Protein 2XB3 (pdb70)

Nearest PDB structures (foldseek):
  2xb3-assembly1_A  TM=1.006E+00  e=2.331E-31  Thermosynechococcus vestitus BP-1
  2lnj-assembly1_A  TM=8.699E-01  e=1.893E-16  Synechocystis sp. PCC 6803
  7wg5-assembly1_f  TM=9.302E-01  e=1.476E-10  Arabidopsis thaliana
  7f9o-assembly1_a  TM=8.719E-01  e=9.174E-10  Hordeum vulgare subsp. spontaneum
  1tu1-assembly1_A  TM=5.983E-01  e=6.254E-05  Pseudomonas aeruginosa PAO1

Foldseek 3Di:
DQWDKDDDVVQFKIFTHHDQWAWDDDDPQKDTKTAHPVQRQWIKTKGKDFADPCAWPCVVDAQVSVQVCCCDPPVCYDPPQKDKAWDDWDWDDDDNWIKIKTWMWMAHVHFIKTKIWIWTDHDRMIMIMMTMDTPVCCVVCVVVVVNRRVRMDGD

Solvent-accessible surface area: 8186 Å² total; per-residue (Å²): 147,44,17,61,66,46,86,16,96,208,32,3,0,60,2,67,13,7,152,45,15,67,75,55,151,67,148,129,65,38,43,4,24,12,38,25,114,156,56,73,44,13,31,0,16,0,25,25,66,110,52,98,107,21,85,36,4,97,105,41,15,51,27,93,101,7,0,68,102,20,12,196,85,106,36,17,34,116,96,57,52,83,65,46,51,49,92,48,32,76,63,87,171,56,108,113,43,17,8,11,18,0,28,0,22,6,38,61,110,106,86,102,31,13,10,9,0,1,5,0,8,6,125,30,59,22,0,16,0,13,0,9,0,15,58,137,72,16,97,172,14,51,114,73,0,93,63,0,4,65,24,6,52,5,113

CATH classification: 3.40.1000.10

InterPro domains:
  IPR002683 PsbP, C-terminal [PF01789] (24-182)
  IPR016123 Mog1/PsbP, alpha/beta/alpha sandwich [SSF55724] (27-182)

Sequence (155 aa):
SGLQAYVDSYDGYEFLYPRGWVQVQVEDPVDVVFHDIIETTENVSVVVNTVASTKSLEELGSPEEVGDRLLRNIIAPSESGRSSALIAATSQKADDKTYYILEYAVTLPAQQRHNLSSIAVSRGKVYTLSVSAPEERWPKVEDQFKTIVSSFTVY

Structure (mmCIF, N/CA/C/O backbone):
data_2XB3
#
_entry.id   2XB3
#
_cell.length_a   64.946
_cell.length_b   64.946
_cell.length_c   81.806
_cell.angle_alpha   90.00
_cell.angle_beta   90.00
_cell.angle_gamma   120.00
#
_symmetry.space_group_name_H-M   'P 32 2 1'
#
loop_
_entity.id
_entity.type
_entity.pdbx_description
1 polymer 'PSBP PROTEIN'
2 non-polymer 'ZINC ION'
3 water water
#
loop_
_atom_site.group_PDB
_atom_site.id
_atom_site.type_symbol
_atom_site.label_atom_id
_atom_site.label_alt_id
_atom_site.label_comp_id
_atom_site.label_asym_id
_atom_site.label_entity_id
_atom_site.label_seq_id
_atom_site.pdbx_PDB_ins_code
_atom_site.Cartn_x
_atom_site.Cartn_y
_atom_site.Cartn_z
_atom_site.occupancy
_atom_site.B_iso_or_equiv
_atom_site.auth_seq_id
_atom_site.auth_comp_id
_atom_site.auth_asym_id
_atom_site.auth_atom_id
_atom_site.pdbx_PDB_model_num
ATOM 1 N N . SER A 1 6 ? -8.258 10.542 -4.289 1.00 52.67 24 SER A N 1
ATOM 2 C CA . SER A 1 6 ? -7.090 10.843 -3.400 1.00 56.18 24 SER A CA 1
ATOM 3 C C . SER A 1 6 ? -7.376 10.763 -1.870 1.00 55.31 24 SER A C 1
ATOM 4 O O . SER A 1 6 ? -6.826 9.893 -1.155 1.00 57.09 24 SER A O 1
ATOM 7 N N . GLY A 1 7 ? -8.194 11.696 -1.370 1.00 52.13 25 GLY A N 1
ATOM 8 C CA . GLY A 1 7 ? -8.816 11.562 -0.038 1.00 49.90 25 GLY A CA 1
ATOM 9 C C . GLY A 1 7 ? -10.252 11.076 -0.198 1.00 45.50 25 GLY A C 1
ATOM 10 O O . GLY A 1 7 ? -11.129 11.484 0.555 1.00 43.80 25 GLY A O 1
ATOM 11 N N . LEU A 1 8 ? -10.467 10.212 -1.197 1.00 43.05 26 LEU A N 1
ATOM 12 C CA . LEU A 1 8 ? -11.757 9.684 -1.555 1.00 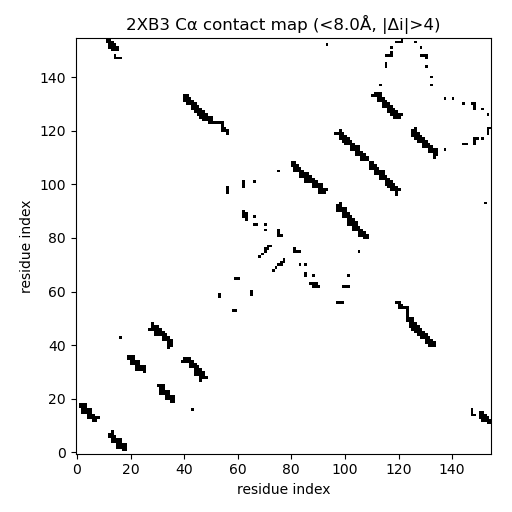39.00 26 LEU A CA 1
ATOM 13 C C . LEU A 1 8 ? -11.790 8.210 -1.211 1.00 39.51 26 LEU A C 1
ATOM 14 O O . LEU A 1 8 ? -10.760 7.605 -1.009 1.00 41.91 26 LEU A O 1
ATOM 19 N N . GLN A 1 9 ? -12.987 7.632 -1.243 1.00 37.67 27 GLN A N 1
ATOM 20 C CA . GLN A 1 9 ? -13.335 6.390 -0.564 1.00 37.70 27 GLN A CA 1
ATOM 21 C C . GLN A 1 9 ? -14.403 5.786 -1.447 1.00 35.52 27 GLN A C 1
ATOM 22 O O . GLN A 1 9 ? -15.224 6.505 -1.971 1.00 33.98 27 GLN A O 1
ATOM 28 N N . ALA A 1 10 ? -14.396 4.479 -1.649 1.00 36.06 28 ALA A N 1
ATOM 29 C CA . ALA A 1 10 ? -15.281 3.865 -2.637 1.00 34.10 28 ALA A CA 1
ATOM 30 C C . ALA A 1 10 ? -16.641 3.530 -2.059 1.00 32.71 28 ALA A C 1
ATOM 31 O O . ALA A 1 10 ? -16.752 3.054 -0.938 1.00 33.77 28 ALA A O 1
ATOM 33 N N . TYR A 1 11 ? -17.685 3.790 -2.830 1.00 30.53 29 TYR A N 1
ATOM 34 C CA . TYR A 1 11 ? -18.958 3.168 -2.590 1.00 29.93 29 TYR A CA 1
ATOM 35 C C . TYR A 1 11 ? -19.274 2.304 -3.775 1.00 30.12 29 TYR A C 1
ATOM 36 O O . TYR A 1 11 ? -19.390 2.808 -4.864 1.00 28.83 29 TYR A O 1
ATOM 45 N N . VAL A 1 12 ? -19.406 1.000 -3.554 1.00 32.13 30 VAL A N 1
ATOM 46 C CA . VAL A 1 12 ? -19.652 0.033 -4.615 1.00 32.51 30 VAL A CA 1
ATOM 47 C C . VAL A 1 12 ? -20.927 -0.657 -4.288 1.00 33.24 30 VAL A C 1
ATOM 48 O O . VAL A 1 12 ? -21.054 -1.236 -3.223 1.00 35.00 30 VAL A O 1
ATOM 52 N N . ASP A 1 13 ? -21.874 -0.600 -5.207 1.00 33.06 31 ASP A N 1
ATOM 53 C CA . ASP A 1 13 ? -23.212 -1.113 -4.972 1.00 33.95 31 ASP A CA 1
ATOM 54 C C . ASP A 1 13 ? -23.495 -2.142 -6.034 1.00 36.08 31 ASP A C 1
ATOM 55 O O . ASP A 1 13 ? -24.096 -1.817 -7.043 1.00 35.54 31 ASP A O 1
ATOM 60 N N . SER A 1 14 ? -23.067 -3.379 -5.814 1.00 39.10 32 SER A N 1
ATOM 61 C CA . SER A 1 14 ? -23.277 -4.418 -6.822 1.00 41.39 32 SER A CA 1
ATOM 62 C C . SER A 1 14 ? -24.723 -4.958 -6.820 1.00 41.93 32 SER A C 1
ATOM 63 O O . SER A 1 14 ? -25.105 -5.693 -7.720 1.00 42.76 32 SER A O 1
ATOM 66 N N . TYR A 1 15 ? -25.529 -4.574 -5.831 1.00 41.53 33 TYR A N 1
ATOM 67 C CA . TYR A 1 15 ? -26.961 -4.867 -5.887 1.00 41.82 33 TYR A CA 1
ATOM 68 C C . TYR A 1 15 ? -27.580 -4.086 -7.024 1.00 39.55 33 TYR A C 1
ATOM 69 O O . TYR A 1 15 ? -28.314 -4.628 -7.839 1.00 40.39 33 TYR A O 1
ATOM 78 N N . ASP A 1 16 ? -27.243 -2.803 -7.072 1.00 37.04 34 ASP A N 1
ATOM 79 C CA . ASP A 1 16 ? -27.943 -1.835 -7.919 1.00 35.09 34 ASP A CA 1
ATOM 80 C C . ASP A 1 16 ? -27.187 -1.509 -9.163 1.00 32.73 34 ASP A C 1
ATOM 81 O O . ASP A 1 16 ? -27.754 -1.016 -10.121 1.00 31.84 3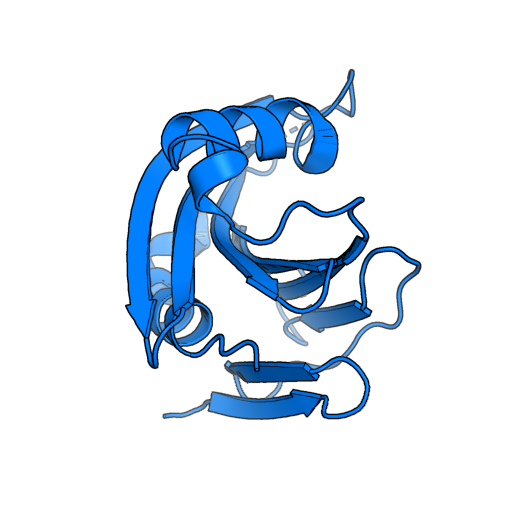4 ASP A O 1
ATOM 86 N N . GLY A 1 17 ? -25.896 -1.766 -9.112 1.00 31.79 35 GLY A N 1
ATOM 87 C CA . GLY A 1 17 ? -25.073 -1.894 -10.298 1.00 31.37 35 GLY A CA 1
ATOM 88 C C . GLY A 1 17 ? -24.324 -0.645 -10.645 1.00 29.01 35 GLY A C 1
ATOM 89 O O . GLY A 1 17 ? -24.337 -0.225 -11.783 1.00 28.94 35 GLY A O 1
ATOM 90 N N . TYR A 1 18 ? -23.667 -0.058 -9.656 1.00 27.83 36 TYR A N 1
ATOM 91 C CA . TYR A 1 18 ? -22.921 1.151 -9.872 1.00 25.98 36 TYR A CA 1
ATOM 92 C C . TYR A 1 18 ? -21.937 1.385 -8.756 1.00 25.91 36 TYR A C 1
ATOM 93 O O . TYR A 1 18 ? -22.055 0.809 -7.685 1.00 26.37 36 TYR A O 1
ATOM 102 N N . GLU A 1 19 ? -20.958 2.235 -9.028 1.00 25.76 37 GLU A N 1
ATOM 103 C CA . GLU A 1 19 ? -20.041 2.699 -8.014 1.00 26.54 37 GLU A CA 1
ATOM 104 C C . GLU A 1 19 ? -19.664 4.165 -8.209 1.00 24.81 37 GLU A C 1
ATOM 105 O O . GLU A 1 19 ? -19.844 4.724 -9.283 1.00 23.41 37 GLU A O 1
ATOM 111 N N . PHE A 1 20 ? -19.155 4.762 -7.127 1.00 24.44 38 PHE A N 1
ATOM 112 C CA . PHE A 1 20 ? -18.542 6.078 -7.146 1.00 23.88 38 PHE A CA 1
ATOM 113 C C . PHE A 1 20 ? -17.520 6.238 -6.019 1.00 24.41 38 PHE A C 1
ATOM 114 O O . PHE A 1 20 ? -17.414 5.396 -5.151 1.00 25.35 38 PHE A O 1
ATOM 122 N N . LEU A 1 21 ? -16.681 7.255 -6.120 1.00 24.65 39 LEU A N 1
ATOM 123 C CA . LEU A 1 21 ? 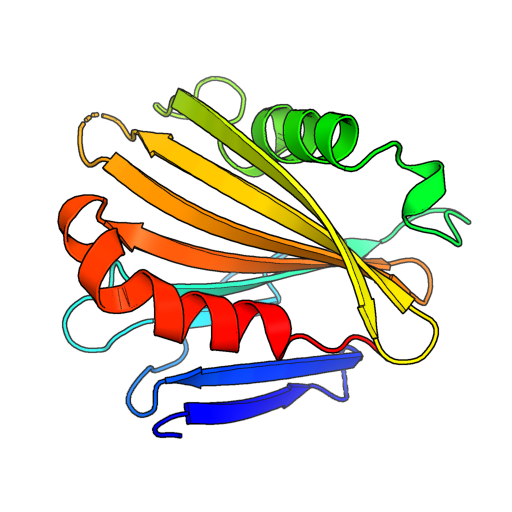-15.783 7.619 -5.043 1.00 25.56 39 LEU A CA 1
ATOM 124 C C . LEU A 1 21 ? -16.444 8.830 -4.383 1.00 24.88 39 LEU A C 1
ATOM 125 O O . LEU A 1 21 ? -17.184 9.573 -5.034 1.00 24.07 39 LEU A O 1
ATOM 130 N N . TYR A 1 22 ? -16.238 9.003 -3.087 1.00 25.05 40 TYR A N 1
ATOM 131 C CA . TYR A 1 22 ? -16.718 10.199 -2.434 1.00 24.44 40 TYR A CA 1
ATOM 132 C C . TYR A 1 22 ? -15.795 10.518 -1.301 1.00 25.34 40 TYR A C 1
ATOM 133 O O . TYR A 1 22 ? -15.036 9.661 -0.895 1.00 27.15 40 TYR A O 1
ATOM 142 N N . PRO A 1 23 ? -15.842 11.741 -0.788 1.00 24.67 41 PRO A N 1
ATOM 143 C CA . PRO A 1 23 ? -14.869 12.128 0.181 1.00 26.39 41 PRO A CA 1
ATOM 144 C C . PRO A 1 23 ? -14.932 11.391 1.499 1.00 27.73 41 PRO A C 1
ATOM 145 O O . PRO A 1 23 ? -15.981 10.986 1.968 1.00 25.88 41 PRO A O 1
ATOM 149 N N . ARG A 1 24 ? -13.760 11.238 2.076 1.00 31.45 42 ARG A N 1
ATOM 150 C CA . ARG A 1 24 ? -13.563 10.435 3.241 1.00 34.48 42 ARG A CA 1
ATOM 151 C C . ARG A 1 24 ? -14.054 11.241 4.420 1.00 33.91 42 ARG A C 1
ATOM 152 O O . ARG A 1 24 ? -13.773 12.418 4.517 1.00 34.22 42 ARG A O 1
ATOM 160 N N . GLY A 1 25 ? -14.812 10.623 5.308 1.00 33.53 43 GLY A N 1
ATOM 161 C CA . GLY A 1 25 ? -15.438 11.386 6.373 1.00 32.93 43 GLY A CA 1
ATOM 162 C C . GLY A 1 25 ? -16.830 11.919 6.066 1.00 30.70 43 GLY A C 1
ATOM 163 O O . GLY A 1 25 ? -17.384 12.681 6.866 1.00 31.31 43 GLY A O 1
ATOM 164 N N . TRP A 1 26 ? -17.403 11.542 4.917 1.00 28.44 44 TRP A N 1
ATOM 165 C CA . TRP A 1 26 ? -18.834 11.737 4.684 1.00 25.57 44 TRP A CA 1
ATOM 166 C C . TRP A 1 26 ? -19.563 10.514 5.200 1.00 24.50 44 TRP A C 1
ATOM 167 O O . TRP A 1 26 ? -19.004 9.430 5.271 1.00 25.73 44 TRP A O 1
ATOM 178 N N . VAL A 1 27 ? -20.808 10.705 5.590 1.00 22.63 45 VAL A N 1
ATOM 179 C CA . VAL A 1 27 ? -21.576 9.633 6.174 1.00 22.10 45 VAL A CA 1
ATOM 180 C C . VAL A 1 27 ? -22.906 9.561 5.489 1.00 20.89 45 VAL A C 1
ATOM 181 O O . VAL A 1 27 ? -23.367 10.526 4.918 1.00 19.69 45 VAL A O 1
ATOM 185 N N . GLN A 1 28 ? -23.494 8.377 5.530 1.00 21.42 46 GLN A N 1
ATOM 186 C CA . GLN A 1 28 ? -24.708 8.071 4.783 1.00 20.39 46 GLN A CA 1
ATOM 187 C C . GLN A 1 28 ? -25.952 8.502 5.518 1.00 20.15 46 GLN A C 1
ATOM 188 O O . GLN A 1 28 ? -26.065 8.295 6.715 1.00 20.22 46 GLN A O 1
ATOM 194 N N . VAL A 1 29 ? -26.889 9.094 4.791 1.00 19.63 47 VAL A N 1
ATOM 195 C CA . VAL A 1 29 ? -28.227 9.357 5.319 1.00 20.03 47 VAL A CA 1
ATOM 196 C C . VAL A 1 29 ? -29.193 8.431 4.599 1.00 20.79 47 VAL A C 1
ATOM 197 O O . VAL A 1 29 ? -29.081 8.182 3.416 1.00 20.86 47 VAL A O 1
ATOM 201 N N . GLN A 1 30 ? -30.135 7.898 5.331 1.00 22.64 48 GLN A N 1
ATOM 202 C CA . GLN A 1 30 ? -30.990 6.895 4.801 1.00 24.52 48 GLN A CA 1
ATOM 203 C C . GLN A 1 30 ? -32.265 7.609 4.321 1.00 24.98 48 GLN A C 1
ATOM 204 O O . GLN A 1 30 ? -32.953 8.227 5.098 1.00 26.18 48 GLN A O 1
ATOM 210 N N . VAL A 1 31 ? -32.547 7.576 3.027 1.00 25.15 49 VAL A N 1
ATOM 211 C CA . VAL A 1 31 ? -33.675 8.337 2.467 1.00 26.13 49 VAL A CA 1
ATOM 212 C C . VAL A 1 31 ? -34.589 7.458 1.615 1.00 28.07 49 VAL A C 1
ATOM 213 O O . VAL A 1 31 ? -34.303 6.292 1.363 1.00 28.83 49 VAL A O 1
ATOM 217 N N . GLU A 1 32 ? -35.677 8.025 1.132 1.00 29.89 50 GLU A N 1
ATOM 218 C CA . GLU A 1 32 ? -36.659 7.233 0.395 1.00 32.13 50 GLU A CA 1
ATOM 219 C C . GLU A 1 32 ? -36.516 7.268 -1.138 1.00 31.30 50 GLU A C 1
ATOM 220 O O . GLU A 1 32 ? -35.898 8.150 -1.716 1.00 29.04 50 GLU A O 1
ATOM 226 N N . ASP A 1 33 ? -37.086 6.254 -1.776 1.00 29.55 51 ASP A N 1
ATOM 227 C CA . ASP A 1 33 ? -37.029 6.110 -3.215 1.00 30.91 51 ASP A CA 1
ATOM 228 C C . ASP A 1 33 ? -37.562 7.359 -3.887 1.00 30.47 51 ASP A C 1
ATOM 229 O O . ASP A 1 33 ? -38.403 8.071 -3.334 1.00 30.87 51 ASP A O 1
ATOM 234 N N . PRO A 1 34 ? -37.098 7.630 -5.104 1.00 29.98 52 PRO A N 1
ATOM 235 C CA . PRO A 1 34 ? -36.195 6.813 -5.907 1.00 29.77 52 PRO A CA 1
ATOM 236 C C . PRO A 1 34 ? -34.694 6.984 -5.587 1.00 27.07 52 PRO A C 1
ATOM 237 O O . PRO A 1 34 ? -33.864 6.445 -6.339 1.00 27.27 52 PRO A O 1
ATOM 241 N N . VAL A 1 35 ? -34.364 7.702 -4.501 1.00 23.75 53 VAL A N 1
ATOM 242 C CA . VAL A 1 35 ? -32.986 7.986 -4.150 1.00 21.08 53 VAL A CA 1
ATOM 243 C C . VAL A 1 35 ? -32.418 6.773 -3.460 1.00 20.37 53 VAL A C 1
ATOM 244 O O . VAL A 1 35 ? -32.996 6.297 -2.507 1.00 20.87 53 VAL A O 1
ATOM 248 N N . ASP A 1 36 ? -31.284 6.276 -3.943 1.00 19.94 54 ASP A N 1
ATOM 249 C CA . ASP A 1 36 ? -30.718 5.005 -3.491 1.00 20.30 54 ASP A CA 1
ATOM 250 C C . ASP A 1 36 ? -29.685 5.217 -2.359 1.00 19.89 54 ASP A C 1
ATOM 251 O O . ASP A 1 36 ? -29.739 4.577 -1.311 1.00 20.24 54 ASP A O 1
ATOM 256 N N . VAL A 1 37 ? -28.743 6.118 -2.580 1.00 19.22 55 VAL A N 1
ATOM 257 C CA . VAL A 1 37 ? -27.837 6.530 -1.528 1.00 18.76 55 VAL A CA 1
ATOM 258 C C . VAL A 1 37 ? -27.719 8.059 -1.490 1.00 17.99 55 VAL A C 1
ATOM 259 O O . VAL A 1 37 ? -27.785 8.711 -2.545 1.00 17.47 55 VAL A O 1
ATOM 263 N N . VAL A 1 38 ? -27.609 8.592 -0.261 1.00 16.96 56 VAL A N 1
ATOM 264 C CA . VAL A 1 38 ? -27.137 9.928 0.004 1.00 16.08 56 VAL A CA 1
ATOM 265 C C . VAL A 1 38 ? -25.997 9.788 1.003 1.00 16.54 56 VAL A C 1
ATOM 266 O O . VAL A 1 38 ? -26.069 8.993 1.920 1.00 17.09 56 VAL A O 1
ATOM 270 N N . PHE A 1 39 ? -24.924 10.535 0.776 1.00 16.77 57 PHE A N 1
ATOM 271 C CA . PHE A 1 39 ? -23.839 10.711 1.713 1.00 17.60 57 PHE A CA 1
ATOM 272 C C . PHE A 1 39 ? -23.647 12.202 1.809 1.00 17.56 57 PHE A C 1
ATOM 273 O O . PHE A 1 39 ? -23.788 12.870 0.816 1.00 16.90 57 PHE A O 1
ATOM 281 N N . HIS A 1 40 ? -23.342 12.719 2.991 1.00 19.08 58 HIS A N 1
ATOM 282 C CA . HIS A 1 40 ? -23.108 14.143 3.171 1.00 20.44 58 HIS A CA 1
ATOM 283 C C . HIS A 1 40 ? -22.000 14.378 4.143 1.00 24.16 58 HIS A C 1
ATOM 284 O O . HIS A 1 40 ? -21.558 13.471 4.815 1.00 24.94 58 HIS A O 1
ATOM 291 N N . ASP A 1 41 ? -21.545 15.611 4.217 1.00 28.01 59 ASP A N 1
ATOM 292 C CA . ASP A 1 41 ? -20.421 15.948 5.075 1.00 32.66 59 ASP A CA 1
ATOM 293 C C . ASP A 1 41 ? -20.944 16.041 6.481 1.00 34.59 59 ASP A C 1
ATOM 294 O O . ASP A 1 41 ? -21.993 16.627 6.697 1.00 33.13 59 ASP A O 1
ATOM 299 N N . ILE A 1 42 ? -20.194 15.461 7.422 1.00 38.58 60 ILE A N 1
ATOM 300 C CA . ILE A 1 42 ? -20.473 15.589 8.850 1.00 40.98 60 ILE A CA 1
ATOM 301 C C . ILE A 1 42 ? -20.706 17.059 9.281 1.00 42.27 60 ILE A C 1
ATOM 302 O O . ILE A 1 42 ? -21.697 17.333 9.951 1.00 41.89 60 ILE A O 1
ATOM 307 N N . ILE A 1 43 ? -19.816 17.983 8.892 1.00 44.61 61 ILE A N 1
ATOM 308 C CA . ILE A 1 43 ? -19.890 19.388 9.333 1.00 46.32 61 ILE A CA 1
ATOM 309 C C . ILE A 1 43 ? -20.857 20.189 8.452 1.00 44.35 61 ILE A C 1
ATOM 310 O O . ILE A 1 43 ? -21.839 20.801 8.934 1.00 43.16 61 ILE A O 1
ATOM 315 N N . GLU A 1 44 ? -20.550 20.170 7.148 1.00 43.65 62 GLU A N 1
ATOM 316 C CA . GLU A 1 44 ? -21.308 20.890 6.121 1.00 41.92 62 GLU A CA 1
ATOM 317 C C . GLU A 1 44 ? -22.340 19.966 5.492 1.00 38.30 62 GLU A C 1
ATOM 318 O O . GLU A 1 44 ? -22.213 19.534 4.358 1.00 38.44 62 GLU A O 1
ATOM 324 N N . THR A 1 45 ? -23.379 19.658 6.235 1.00 35.91 63 THR A N 1
ATOM 325 C CA . THR A 1 45 ? -24.308 18.613 5.812 1.00 33.29 63 THR A CA 1
ATOM 326 C C . THR A 1 45 ? -25.045 18.962 4.483 1.00 31.77 63 THR A C 1
ATOM 327 O O . THR A 1 45 ? -25.683 18.106 3.834 1.00 28.70 63 THR A O 1
ATOM 331 N N . THR A 1 46 ? -24.900 20.237 4.100 1.00 32.81 64 THR A N 1
ATOM 332 C CA . THR A 1 46 ? -25.254 20.760 2.781 1.00 32.33 64 THR A CA 1
ATOM 333 C C . THR A 1 46 ? -24.494 20.100 1.649 1.00 31.44 64 THR A C 1
ATOM 334 O O . THR A 1 46 ? -25.106 19.765 0.630 1.00 30.75 64 THR A O 1
ATOM 338 N N . GLU A 1 47 ? -23.172 19.954 1.795 1.00 31.33 65 GLU A N 1
ATOM 339 C CA . GLU A 1 47 ? -22.366 19.310 0.758 1.00 31.07 65 GLU A CA 1
ATOM 340 C C . GLU A 1 47 ? -22.671 17.804 0.690 1.00 27.95 65 GLU A C 1
ATOM 341 O O . GLU A 1 47 ? -22.441 17.117 1.657 1.00 27.69 65 GLU A O 1
ATOM 347 N N . ASN A 1 48 ? -23.191 17.292 -0.425 1.00 25.54 66 ASN A N 1
ATOM 348 C CA . ASN A 1 48 ? -23.534 15.862 -0.518 1.00 23.98 66 ASN A CA 1
ATOM 349 C C . ASN A 1 48 ? -23.410 15.296 -1.887 1.00 22.51 66 ASN A C 1
ATOM 350 O O . ASN A 1 48 ? -23.364 16.031 -2.856 1.00 23.22 66 ASN A O 1
ATOM 355 N N . VAL A 1 49 ? -23.387 13.974 -1.946 1.00 20.86 67 VAL A N 1
ATOM 356 C CA . VAL A 1 49 ? -23.494 13.23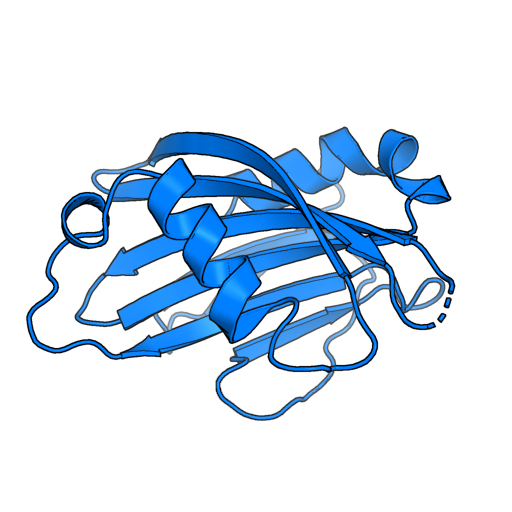9 -3.204 1.00 20.25 67 VAL A CA 1
ATOM 357 C C . VAL A 1 49 ? -24.685 12.296 -3.094 1.00 18.95 67 VAL A C 1
ATOM 358 O O . VAL A 1 49 ? -25.042 11.893 -2.020 1.00 18.59 67 VAL A O 1
ATOM 362 N N . SER A 1 50 ? -25.341 11.972 -4.195 1.00 18.92 68 SER A N 1
ATOM 363 C CA . SER A 1 50 ? -26.533 11.136 -4.111 1.00 18.44 68 SER A CA 1
ATOM 364 C C . SER A 1 50 ? -26.772 10.417 -5.416 1.00 18.17 68 SER A C 1
ATOM 365 O O . SER A 1 50 ? -26.514 10.976 -6.455 1.00 18.52 68 SER A O 1
ATOM 368 N N . VAL A 1 51 ? -27.270 9.182 -5.361 1.00 18.10 69 VAL A N 1
ATOM 369 C CA . VAL A 1 51 ? -27.595 8.444 -6.592 1.00 18.61 69 VAL A CA 1
ATOM 370 C C . VAL A 1 51 ? -29.083 8.117 -6.652 1.00 19.21 69 VAL A C 1
ATOM 371 O O . VAL A 1 51 ? -29.637 7.564 -5.709 1.00 18.31 69 VAL A O 1
ATOM 375 N N . VAL A 1 52 ? -29.714 8.494 -7.760 1.00 20.88 70 VAL A N 1
ATOM 376 C CA . VAL A 1 52 ? -31.119 8.202 -8.029 1.00 22.67 70 VAL A CA 1
ATOM 377 C C . VAL A 1 52 ? -31.221 7.085 -9.055 1.00 25.63 70 VAL A C 1
ATOM 378 O O . VAL A 1 52 ? -30.444 7.032 -9.989 1.00 25.71 70 VAL A O 1
ATOM 382 N N . VAL A 1 53 ? -32.163 6.170 -8.860 1.00 29.17 71 VAL A N 1
ATOM 383 C CA . VAL A 1 53 ? -32.402 5.107 -9.840 1.00 32.90 71 VAL A CA 1
ATOM 384 C C . VAL A 1 53 ? -33.895 5.052 -10.193 1.00 36.48 71 VAL A C 1
ATOM 385 O O . VAL A 1 53 ? -34.725 4.935 -9.303 1.00 36.47 71 VAL A O 1
ATOM 389 N N . ASN A 1 54 ? -34.219 5.178 -11.483 1.00 40.95 72 ASN A N 1
ATOM 390 C CA . ASN A 1 54 ? -35.586 4.966 -12.010 1.00 45.67 72 ASN A CA 1
ATOM 391 C C . ASN A 1 54 ? -35.558 3.911 -13.098 1.00 50.39 72 ASN A C 1
ATOM 392 O O . ASN A 1 54 ? -34.500 3.629 -13.613 1.00 50.36 72 ASN A O 1
ATOM 397 N N . THR A 1 55 ? -36.709 3.344 -13.462 1.00 56.34 73 THR A N 1
ATOM 398 C CA . THR A 1 55 ? -36.787 2.318 -14.529 1.00 61.27 73 THR A CA 1
ATOM 399 C C . THR A 1 55 ? -37.310 2.898 -15.853 1.00 66.40 73 THR A C 1
ATOM 400 O O . THR A 1 55 ? -37.848 3.998 -15.850 1.00 66.19 73 THR A O 1
ATOM 404 N N . VAL A 1 56 ? -37.160 2.159 -16.971 1.00 72.11 74 VAL A N 1
ATOM 405 C CA . VAL A 1 56 ? -37.712 2.580 -18.297 1.00 77.63 74 VAL A CA 1
ATOM 406 C C . VAL A 1 56 ? -38.015 1.474 -19.363 1.00 83.35 74 VAL A C 1
ATOM 407 O O . VAL A 1 56 ? -37.199 0.577 -19.614 1.00 83.35 74 VAL A O 1
ATOM 411 N N . ALA A 1 57 ? -39.154 1.611 -20.049 1.00 89.10 75 ALA A N 1
ATOM 412 C CA . ALA A 1 57 ? -39.614 0.612 -21.024 1.00 94.89 75 ALA A CA 1
ATOM 413 C C . ALA A 1 57 ? -38.837 0.622 -22.351 1.00 97.48 75 ALA A C 1
ATOM 414 O O . ALA A 1 57 ? -39.159 1.387 -23.263 1.00 99.82 75 ALA A O 1
ATOM 416 N N . SER A 1 58 ? -37.820 -0.240 -22.441 1.00 97.70 76 SER A N 1
ATOM 417 C CA . SER A 1 58 ? -37.053 -0.513 -23.685 1.00 100.12 76 SER A CA 1
ATOM 418 C C . SER A 1 58 ? -36.168 0.638 -24.161 1.00 98.57 76 SER A C 1
ATOM 419 O O . SER A 1 58 ? -35.534 0.532 -25.227 1.00 99.89 76 SER A O 1
ATOM 422 N N . THR A 1 59 ? -36.127 1.721 -23.375 1.00 95.98 77 THR A N 1
ATOM 423 C CA . THR A 1 59 ? -35.127 2.762 -23.557 1.00 93.63 77 THR A CA 1
ATOM 424 C C . THR A 1 59 ? -33.782 2.109 -23.278 1.00 91.11 77 THR A C 1
ATOM 425 O O . THR A 1 59 ? -33.336 2.010 -22.134 1.00 87.78 77 THR A O 1
ATOM 429 N N . LYS A 1 60 ? -33.175 1.612 -24.350 1.00 92.99 78 LYS A N 1
ATOM 430 C CA . LYS A 1 60 ? -31.905 0.903 -24.274 1.00 91.14 78 LYS A CA 1
ATOM 431 C C . LYS A 1 60 ? -30.755 1.874 -23.970 1.00 87.41 78 LYS A C 1
ATOM 432 O O . LYS A 1 60 ? -29.800 1.513 -23.271 1.00 84.62 78 LYS A O 1
ATOM 434 N N . SER A 1 61 ? -30.894 3.110 -24.460 1.00 87.26 79 SER A N 1
ATOM 435 C CA . SER A 1 61 ? -29.797 4.085 -24.529 1.00 84.84 79 SER A CA 1
ATOM 436 C C . SER A 1 61 ? -30.148 5.469 -23.984 1.00 82.68 79 SER A C 1
ATOM 437 O O . SER A 1 61 ? -31.313 5.854 -23.949 1.00 83.90 79 SER A O 1
ATOM 440 N N . LEU A 1 62 ? -29.119 6.206 -23.570 1.00 79.28 80 LEU A N 1
ATOM 441 C CA . LEU A 1 62 ? -29.269 7.571 -23.058 1.00 77.23 80 LEU A CA 1
ATOM 442 C C . LEU A 1 62 ? -29.442 8.566 -24.198 1.00 79.85 80 LEU A C 1
ATOM 443 O O . LEU A 1 62 ? -30.048 9.611 -24.033 1.00 79.90 80 LEU A O 1
ATOM 448 N N . GLU A 1 63 ? -28.897 8.234 -25.362 1.00 67.58 81 GLU A N 1
ATOM 449 C CA . GLU A 1 63 ? -28.997 9.100 -26.535 1.00 68.06 81 GLU A CA 1
ATOM 450 C C . GLU A 1 63 ? -30.426 9.204 -27.045 1.00 69.44 81 GLU A C 1
ATOM 451 O O . GLU A 1 63 ? -30.783 10.211 -27.631 1.00 68.95 81 GLU A O 1
ATOM 457 N N . GLU A 1 64 ? -31.243 8.175 -26.821 1.00 71.50 82 GLU A N 1
ATOM 458 C CA . GLU A 1 64 ? -32.642 8.209 -27.270 1.00 73.77 82 GLU A CA 1
ATOM 459 C C . GLU A 1 64 ? -33.569 8.988 -26.312 1.00 71.12 82 GLU A C 1
ATOM 460 O O . GLU A 1 64 ? -34.730 9.232 -26.644 1.00 73.58 82 GLU A O 1
ATOM 466 N N . LEU A 1 65 ? -33.057 9.396 -25.149 1.00 66.44 83 LEU A N 1
ATOM 467 C CA . LEU A 1 65 ? -33.762 10.354 -24.273 1.00 63.34 83 LEU A CA 1
ATOM 468 C C . LEU A 1 65 ? -33.605 11.792 -24.759 1.00 59.67 83 LEU A C 1
ATOM 469 O O . LEU A 1 65 ? -34.391 12.663 -24.389 1.00 59.03 83 LEU A O 1
ATOM 474 N N . GLY A 1 66 ? -32.591 12.030 -25.589 1.00 57.02 84 GLY A N 1
ATOM 475 C CA . GLY A 1 66 ? -32.328 13.346 -26.173 1.00 54.08 84 GLY A CA 1
ATOM 476 C C . GLY A 1 66 ? -30.857 13.704 -26.067 1.00 50.27 84 GLY A C 1
ATOM 477 O O . GLY A 1 66 ? -30.051 12.904 -25.622 1.00 50.05 84 GLY A O 1
ATOM 478 N N . SER A 1 67 ? -30.509 14.917 -26.479 1.00 47.32 85 SER A N 1
ATOM 479 C CA . SER A 1 67 ? -29.164 15.439 -26.329 1.00 43.91 85 SER A CA 1
ATOM 480 C C . SER A 1 67 ? -28.983 15.781 -24.873 1.00 39.98 85 SER A C 1
ATOM 481 O O . SER A 1 67 ? -29.963 15.839 -24.127 1.00 39.76 85 SER A O 1
ATOM 484 N N . PRO A 1 68 ? -27.738 16.023 -24.454 1.00 36.98 86 PRO A N 1
ATOM 485 C CA . PRO A 1 68 ? -27.520 16.349 -23.050 1.00 34.11 86 PRO A CA 1
ATOM 486 C C . PRO A 1 68 ? -28.231 17.629 -22.572 1.00 32.22 86 PRO A C 1
ATOM 487 O O . PRO A 1 68 ? -28.743 17.656 -21.460 1.00 31.78 86 PRO A O 1
ATOM 491 N N . GLU A 1 69 ? -28.273 18.673 -23.396 1.00 31.45 87 GLU A N 1
ATOM 492 C CA . GLU A 1 69 ? -29.036 19.857 -23.062 1.00 29.80 87 GLU A CA 1
ATOM 493 C C . GLU A 1 69 ? -30.504 19.556 -22.889 1.00 29.43 87 GLU A C 1
ATOM 494 O O . GLU A 1 69 ? -31.109 20.025 -21.961 1.00 28.47 87 GLU A O 1
ATOM 500 N N . GLU A 1 70 ? -31.076 18.799 -23.801 1.00 30.83 88 GLU A N 1
ATOM 501 C CA . GLU A 1 70 ? -32.483 18.444 -23.711 1.00 32.94 88 GLU A CA 1
ATOM 502 C C . GLU A 1 70 ? -32.791 17.620 -22.448 1.00 32.13 88 GLU A C 1
ATOM 503 O O . GLU A 1 70 ? -33.822 17.823 -21.786 1.00 32.95 88 GLU A O 1
ATOM 509 N N . VAL A 1 71 ? -31.896 16.687 -22.125 1.00 30.75 89 VAL A N 1
ATOM 510 C CA . VAL A 1 71 ? -31.986 15.938 -20.880 1.00 29.85 89 VAL A CA 1
ATOM 511 C C . VAL A 1 71 ? -31.816 16.832 -19.662 1.00 27.38 89 VAL A C 1
ATOM 512 O O . VAL A 1 71 ? -32.558 16.742 -18.698 1.00 28.20 89 VAL A O 1
ATOM 516 N N . GLY A 1 72 ? -30.823 17.693 -19.703 1.00 25.31 90 GLY A N 1
ATOM 517 C CA . GLY A 1 72 ? -30.658 18.684 -18.662 1.00 23.46 90 GLY A CA 1
ATOM 518 C C . GLY A 1 72 ? -31.936 19.439 -18.420 1.00 23.57 90 GLY A C 1
ATOM 519 O O . GLY A 1 72 ? -32.374 19.521 -17.294 1.00 22.60 90 GLY A O 1
ATOM 520 N N . ASP A 1 73 ? -32.547 19.967 -19.481 1.00 24.47 91 ASP A N 1
ATOM 521 C CA . ASP A 1 73 ? -33.730 20.784 -19.334 1.00 25.97 91 ASP A CA 1
ATOM 522 C C . ASP A 1 73 ? -34.766 19.983 -18.581 1.00 29.33 91 ASP A C 1
ATOM 523 O O . ASP A 1 73 ? -35.487 20.522 -17.754 1.00 29.91 91 ASP A O 1
ATOM 528 N N . ARG A 1 74 ? -34.846 18.684 -18.874 1.00 32.31 92 ARG A N 1
ATOM 529 C CA . ARG A 1 74 ? -35.897 17.859 -18.321 1.00 36.18 92 ARG A CA 1
ATOM 530 C C . ARG A 1 74 ? -35.665 17.454 -16.890 1.00 36.16 92 ARG A C 1
ATOM 531 O O . ARG A 1 74 ? -36.597 17.469 -16.080 1.00 37.92 92 ARG A O 1
ATOM 539 N N . LEU A 1 75 ? -34.436 17.061 -16.585 1.00 34.68 93 LEU A N 1
ATOM 540 C CA . LEU A 1 75 ? -34.019 16.878 -15.197 1.00 34.90 93 LEU A CA 1
ATOM 541 C C . LEU A 1 75 ? -34.398 18.075 -14.341 1.00 35.59 93 LEU A C 1
ATOM 542 O O . LEU A 1 75 ? -34.948 17.905 -13.292 1.00 37.57 93 LEU A O 1
ATOM 547 N N . LEU A 1 76 ? -34.140 19.292 -14.781 1.00 35.99 94 LEU A N 1
ATOM 548 C CA . LEU A 1 76 ? -34.453 20.452 -13.944 1.00 37.70 94 LEU A CA 1
ATOM 549 C C . LEU A 1 76 ? -35.937 20.763 -13.902 1.00 41.70 94 LEU A C 1
ATOM 550 O O . LEU A 1 76 ? -36.463 21.114 -12.853 1.00 42.80 94 LEU A O 1
ATOM 555 N N . ARG A 1 77 ? -36.590 20.642 -15.055 1.00 44.80 95 ARG A N 1
ATOM 556 C CA . ARG A 1 77 ? -38.030 20.874 -15.203 1.00 49.51 95 ARG A CA 1
ATOM 557 C C . ARG A 1 77 ? -38.798 19.972 -14.263 1.00 53.27 95 ARG A C 1
ATOM 558 O O . ARG A 1 77 ? -39.654 20.436 -13.521 1.00 55.49 95 ARG A O 1
ATOM 566 N N . ASN A 1 78 ? -38.459 18.683 -14.287 1.00 54.87 96 ASN A N 1
ATOM 567 C CA . ASN A 1 78 ? -39.255 17.640 -13.636 1.00 59.55 96 ASN A CA 1
ATOM 568 C C . ASN A 1 78 ? -38.769 17.201 -12.266 1.00 60.70 96 ASN A C 1
ATOM 569 O O . ASN A 1 78 ? -39.585 16.931 -11.401 1.00 64.76 96 ASN A O 1
ATOM 574 N N . ILE A 1 79 ? -37.463 17.094 -12.063 1.00 58.61 97 ILE A N 1
ATOM 575 C CA . ILE A 1 79 ? -36.954 16.479 -10.840 1.00 59.96 97 ILE A CA 1
ATOM 576 C C . ILE A 1 79 ? -36.297 17.459 -9.883 1.00 58.92 97 ILE A C 1
ATOM 577 O O . ILE A 1 79 ? -36.729 17.567 -8.737 1.00 61.42 97 ILE A O 1
ATOM 582 N N . ILE A 1 80 ? -35.266 18.170 -10.328 1.00 56.08 98 ILE A N 1
ATOM 583 C CA . ILE A 1 80 ? -34.513 19.025 -9.412 1.00 55.49 98 ILE A CA 1
ATOM 584 C C . ILE A 1 80 ? -35.280 20.278 -8.967 1.00 57.81 98 ILE A C 1
ATOM 585 O O . ILE A 1 80 ? -35.337 20.538 -7.772 1.00 59.62 98 ILE A O 1
ATOM 590 N N . ALA A 1 81 ? -35.867 21.045 -9.894 1.00 58.80 99 ALA A N 1
ATOM 591 C CA . ALA A 1 81 ? -36.644 22.258 -9.536 1.00 61.16 99 ALA A CA 1
ATOM 592 C C . ALA A 1 81 ? -38.043 22.239 -10.160 1.00 64.31 99 ALA A C 1
ATOM 593 O O . ALA A 1 81 ? -38.324 22.973 -11.104 1.00 63.78 99 ALA A O 1
ATOM 595 N N . PRO A 1 82 ? -38.928 21.401 -9.620 1.00 68.49 100 PRO A N 1
ATOM 596 C CA . PRO A 1 82 ? -40.213 21.178 -10.223 1.00 72.24 100 PRO A CA 1
ATOM 597 C C . PRO A 1 82 ? -41.255 22.154 -9.785 1.00 75.99 100 PRO A C 1
ATOM 598 O O . PRO A 1 82 ? -41.034 22.908 -8.832 1.00 76.24 100 PRO A O 1
ATOM 602 N N . SER A 1 83 ? -42.387 22.100 -10.495 1.00 79.60 101 SER A N 1
ATOM 603 C CA . SER A 1 83 ? -43.673 22.621 -10.027 1.00 84.61 101 SER A CA 1
ATOM 604 C C . SER A 1 83 ? -43.483 24.056 -9.519 1.00 84.37 101 SER A C 1
ATOM 605 O O . SER A 1 83 ? -42.980 24.917 -10.255 1.00 81.71 101 SER A O 1
ATOM 608 N N . GLU A 1 84 ? -43.927 24.312 -8.293 1.00 87.61 102 GLU A N 1
ATOM 609 C CA . GLU A 1 84 ? -43.372 25.356 -7.463 1.00 86.65 102 GLU A CA 1
ATOM 610 C C . GLU A 1 84 ? -42.917 24.560 -6.250 1.00 87.08 102 GLU A C 1
ATOM 611 O O . GLU A 1 84 ? -43.730 24.068 -5.475 1.00 91.83 102 GLU A O 1
ATOM 613 N N . SER A 1 85 ? -41.614 24.384 -6.121 1.00 82.52 103 SER A N 1
ATOM 614 C CA . SER A 1 85 ? -41.044 23.669 -4.988 1.00 82.54 103 SER A CA 1
ATOM 615 C C . SER A 1 85 ? -40.335 24.713 -4.133 1.00 81.35 103 SER A C 1
ATOM 616 O O . SER A 1 85 ? -39.392 24.418 -3.386 1.00 80.05 103 SER A O 1
ATOM 619 N N . GLY A 1 86 ? -40.821 25.948 -4.250 1.00 81.79 104 GLY A N 1
ATOM 620 C CA . GLY A 1 86 ? -40.092 27.126 -3.811 1.00 79.81 104 GLY A CA 1
ATOM 621 C C . GLY A 1 86 ? -39.106 27.538 -4.886 1.00 73.76 104 GLY A C 1
ATOM 622 O O . GLY A 1 86 ? -39.035 28.710 -5.255 1.00 73.83 104 GLY A O 1
ATOM 623 N N . ARG A 1 87 ? -38.422 26.548 -5.451 1.00 68.44 105 ARG A N 1
ATOM 624 C CA . ARG A 1 87 ? -37.079 26.737 -5.984 1.00 62.80 105 ARG A CA 1
ATOM 625 C C . ARG A 1 87 ? -36.991 27.048 -7.468 1.00 57.98 105 ARG A C 1
ATOM 626 O O . ARG A 1 87 ? -37.817 26.601 -8.265 1.00 58.52 105 ARG A O 1
ATOM 634 N N . SER A 1 88 ? -35.959 27.807 -7.822 1.00 52.81 106 SER A N 1
ATOM 635 C CA . SER A 1 88 ? -35.655 28.114 -9.216 1.00 48.43 106 SER A CA 1
ATOM 636 C C . SER A 1 88 ? -34.365 27.417 -9.586 1.00 42.59 106 SER A C 1
ATOM 637 O O . SER A 1 88 ? -33.685 26.912 -8.718 1.00 41.67 106 SER A O 1
ATOM 640 N N . SER A 1 89 ? -34.035 27.379 -10.872 1.00 37.64 107 SER A N 1
ATOM 641 C CA . SER A 1 89 ? -32.841 26.669 -11.312 1.00 32.60 107 SER A CA 1
ATOM 642 C C . SER A 1 89 ? -32.260 27.227 -12.586 1.00 28.91 107 SER A C 1
ATOM 643 O O . SER A 1 89 ? -32.931 27.950 -13.305 1.00 28.69 107 SER A O 1
ATOM 646 N N . ALA A 1 90 ? -31.010 26.875 -12.863 1.00 24.34 108 ALA A N 1
ATOM 647 C CA . ALA A 1 90 ? -30.360 27.344 -14.065 1.00 21.75 108 ALA A CA 1
ATOM 648 C C . ALA A 1 90 ? -29.449 26.276 -14.593 1.00 18.58 108 ALA A C 1
ATOM 649 O O . ALA A 1 90 ? -28.596 25.823 -13.896 1.00 18.48 108 ALA A O 1
ATOM 651 N N . LEU A 1 91 ? -29.622 25.870 -15.831 1.00 16.66 109 LEU A N 1
ATOM 652 C CA . LEU A 1 91 ? -28.692 24.930 -16.451 1.00 15.10 109 LEU A CA 1
ATOM 653 C C . LEU A 1 91 ? -27.439 25.676 -16.973 1.00 15.20 109 LEU A C 1
ATOM 654 O O . LEU A 1 91 ? -27.537 26.567 -17.847 1.00 16.00 109 LEU A O 1
ATOM 659 N N . ILE A 1 92 ? -26.269 25.300 -16.455 1.00 14.04 110 ILE A N 1
ATOM 660 C CA . ILE A 1 92 ? -25.020 25.974 -16.813 1.00 14.48 110 ILE A CA 1
ATOM 661 C C . ILE A 1 92 ? -24.352 25.329 -18.009 1.00 14.73 110 ILE A C 1
ATOM 662 O O . ILE A 1 92 ? -24.040 25.986 -18.984 1.00 16.05 110 ILE A O 1
ATOM 667 N N . ALA A 1 93 ? -24.116 24.038 -17.921 1.00 25.20 111 ALA A N 1
ATOM 668 C CA . ALA A 1 93 ? -23.564 23.330 -19.026 1.00 26.48 111 ALA A CA 1
ATOM 669 C C . ALA A 1 93 ? -24.064 21.906 -19.030 1.00 25.45 111 ALA A C 1
ATOM 670 O O . ALA A 1 93 ? -24.492 21.403 -18.005 1.00 23.32 111 ALA A O 1
ATOM 672 N N . ALA A 1 94 ? -24.081 21.318 -20.229 1.00 28.20 112 ALA A N 1
ATOM 673 C CA . ALA A 1 94 ? -24.539 19.940 -20.514 1.00 28.33 112 ALA A CA 1
ATOM 674 C C . ALA A 1 94 ? -23.599 19.347 -21.552 1.00 31.09 112 ALA A C 1
ATOM 675 O O . ALA A 1 94 ? -23.435 19.898 -22.626 1.00 34.27 112 ALA A O 1
ATOM 677 N N . THR A 1 95 ? -22.964 18.230 -21.233 1.00 32.05 113 THR A N 1
ATOM 678 C CA . THR A 1 95 ? -21.931 17.657 -22.090 1.00 34.74 113 THR A CA 1
ATOM 679 C C . THR A 1 95 ? -22.017 16.127 -21.978 1.00 34.42 113 THR A C 1
ATOM 680 O O . THR A 1 95 ? -22.785 15.627 -21.182 1.00 32.29 113 THR A O 1
ATOM 684 N N . SER A 1 96 ? -21.281 15.390 -22.805 1.00 37.71 114 SER A N 1
ATOM 685 C CA . SER A 1 96 ? -21.245 13.930 -22.715 1.00 38.15 114 SER A CA 1
ATOM 686 C C . SER A 1 96 ? -19.827 13.405 -22.616 1.00 40.49 114 SER A C 1
ATOM 687 O O . SER A 1 96 ? -18.900 14.002 -23.139 1.00 42.63 114 SER A O 1
ATOM 690 N N . GLN A 1 97 ? -19.689 12.278 -21.924 1.00 41.51 115 GLN A N 1
ATOM 691 C CA . GLN A 1 97 ? -18.451 11.512 -21.834 1.00 44.77 115 GLN A CA 1
ATOM 692 C C . GLN A 1 97 ? -18.757 10.093 -22.333 1.00 44.94 115 GLN A C 1
ATOM 693 O O . GLN A 1 97 ? -19.923 9.750 -22.516 1.00 43.42 115 GLN A O 1
ATOM 699 N N . LYS A 1 98 ? -17.709 9.303 -22.601 1.00 47.73 116 LYS A N 1
ATOM 700 C CA . LYS A 1 98 ? -17.803 7.832 -22.702 1.00 47.98 116 LYS A CA 1
ATOM 701 C C . LYS A 1 98 ? -16.706 7.171 -21.859 1.00 49.11 116 LYS A C 1
ATOM 702 O O . LYS A 1 98 ? -15.529 7.496 -21.986 1.00 51.20 116 LYS A O 1
ATOM 708 N N . ALA A 1 99 ? -17.110 6.269 -20.968 1.00 47.98 117 ALA A N 1
ATOM 709 C CA . ALA A 1 99 ? -16.173 5.453 -20.185 1.00 49.81 117 ALA A CA 1
ATOM 710 C C . ALA A 1 99 ? -16.683 4.001 -20.244 1.00 49.71 117 ALA A C 1
ATOM 711 O O . ALA A 1 99 ? -17.898 3.774 -20.267 1.00 47.74 117 ALA A O 1
ATOM 713 N N . ASP A 1 100 ? -15.764 3.030 -20.304 1.00 52.31 118 ASP A N 1
ATOM 714 C CA . ASP A 1 100 ? -16.064 1.704 -20.881 1.00 52.80 118 ASP A CA 1
ATOM 715 C C . ASP A 1 100 ? -16.897 1.928 -22.157 1.00 51.04 118 ASP A C 1
ATOM 716 O O . ASP A 1 100 ? -16.593 2.852 -22.920 1.00 51.34 118 ASP A O 1
ATOM 718 N N . ASP A 1 101 ? -17.935 1.127 -22.399 1.00 49.29 119 ASP A N 1
ATOM 719 C CA . ASP A 1 101 ? -18.736 1.301 -23.619 1.00 47.90 119 ASP A CA 1
ATOM 720 C C . ASP A 1 101 ? -20.037 2.076 -23.338 1.00 44.83 119 ASP A C 1
ATOM 721 O O . ASP A 1 101 ? -21.024 1.863 -24.029 1.00 44.76 119 ASP A O 1
ATOM 723 N N . LYS A 1 102 ? -20.032 2.977 -22.343 1.00 42.93 120 LYS A N 1
ATOM 724 C CA . LYS A 1 102 ? -21.248 3.699 -21.875 1.00 39.70 120 LYS A CA 1
ATOM 725 C C . LYS A 1 102 ? -21.131 5.168 -22.127 1.00 37.75 120 LYS A C 1
ATOM 726 O O . LYS A 1 102 ? -20.094 5.760 -21.816 1.00 38.56 120 LYS A O 1
ATOM 732 N N . THR A 1 103 ? -22.197 5.780 -22.613 1.00 34.65 121 THR A N 1
ATOM 733 C CA . THR A 1 103 ? -22.257 7.231 -22.626 1.00 33.11 121 THR A CA 1
ATOM 734 C C . THR A 1 103 ? -22.846 7.741 -21.334 1.00 29.75 121 THR A C 1
ATOM 735 O O . THR A 1 103 ? -23.930 7.327 -20.964 1.00 29.39 121 THR A O 1
ATOM 739 N N . TYR A 1 104 ? -22.143 8.639 -20.650 1.00 27.46 122 TYR A N 1
ATOM 740 C CA . TYR A 1 104 ? -22.735 9.411 -19.558 1.00 24.60 122 TYR A CA 1
ATOM 741 C C . TYR A 1 104 ? -23.065 10.809 -20.054 1.00 23.30 122 TYR A C 1
ATOM 742 O O . TYR A 1 104 ? -22.347 11.357 -20.862 1.00 24.50 122 TYR A O 1
ATOM 751 N N . TYR A 1 105 ? -24.179 11.372 -19.605 1.00 21.27 123 TYR A N 1
ATOM 752 C CA . TYR A 1 105 ? -24.443 12.809 -19.772 1.00 19.98 123 TYR A CA 1
ATOM 753 C C . TYR A 1 105 ? -24.033 13.567 -18.514 1.00 18.85 123 TYR A C 1
ATOM 754 O O . TYR A 1 105 ? -24.363 13.155 -17.418 1.00 17.70 123 TYR A O 1
ATOM 763 N N . ILE A 1 106 ? -23.314 14.672 -18.668 1.00 19.38 124 ILE A N 1
ATOM 764 C CA . ILE A 1 106 ? -22.814 15.436 -17.519 1.00 18.96 124 ILE A CA 1
ATOM 765 C C . ILE A 1 106 ? -23.429 16.816 -17.522 1.00 19.53 124 ILE A C 1
ATOM 766 O O . ILE A 1 106 ? -23.284 17.567 -18.461 1.00 20.96 124 ILE A O 1
ATOM 771 N N . LEU A 1 107 ? -24.090 17.165 -16.439 1.00 19.59 125 LEU A N 1
ATOM 772 C CA . LEU A 1 107 ? -24.855 18.414 -16.378 1.00 20.37 125 LEU A CA 1
ATOM 773 C C . LEU A 1 107 ? -24.409 19.237 -15.188 1.00 19.52 125 LEU A C 1
ATOM 774 O O . LEU A 1 107 ? -24.268 18.715 -14.098 1.00 19.01 125 LEU A O 1
ATOM 779 N N . GLU A 1 108 ? -24.203 20.521 -15.407 1.00 20.57 126 GLU A N 1
ATOM 780 C CA . GLU A 1 108 ? -23.869 21.476 -14.358 1.00 20.53 126 GLU A CA 1
ATOM 781 C C . GLU A 1 108 ? -25.049 22.450 -14.257 1.00 21.24 126 GLU A C 1
ATOM 782 O O . GLU A 1 108 ? -25.592 22.896 -15.260 1.00 22.83 126 GLU A O 1
ATOM 788 N N . TYR A 1 109 ? -25.491 22.742 -13.049 1.00 21.12 127 TYR A N 1
ATOM 789 C CA . TYR A 1 109 ? -26.662 23.586 -12.866 1.00 22.70 127 TYR A CA 1
ATOM 790 C C . TYR A 1 109 ? -26.629 24.272 -11.523 1.00 23.37 127 TYR A C 1
ATOM 791 O O . TYR A 1 109 ? -25.966 23.812 -10.606 1.00 21.97 127 TYR A O 1
ATOM 800 N N . ALA A 1 110 ? -27.305 25.415 -11.437 1.00 26.41 128 ALA A N 1
ATOM 801 C CA . ALA A 1 110 ? -27.503 26.128 -10.187 1.00 27.64 128 ALA A CA 1
ATOM 802 C C . ALA A 1 110 ? -28.934 25.950 -9.745 1.00 30.89 128 ALA A C 1
ATOM 803 O O . ALA A 1 110 ? -29.842 25.845 -10.570 1.00 32.13 128 ALA A O 1
ATOM 805 N N . VAL A 1 111 ? -29.124 25.905 -8.437 1.00 33.61 129 VAL A N 1
ATOM 806 C CA . VAL A 1 111 ? -30.447 25.825 -7.828 1.00 38.13 129 VAL A CA 1
ATOM 807 C C . VAL A 1 111 ? -30.589 26.840 -6.704 1.00 41.81 129 VAL A C 1
ATOM 808 O O . VAL A 1 111 ? -29.809 26.797 -5.788 1.00 40.55 129 VAL A O 1
ATOM 812 N N . THR A 1 112 ? -31.561 27.753 -6.769 1.00 48.24 130 THR A N 1
ATOM 813 C CA . THR A 1 112 ? -31.885 28.647 -5.626 1.00 52.72 130 THR A CA 1
ATOM 814 C C . THR A 1 112 ? -33.141 28.166 -4.897 1.00 58.30 130 THR A C 1
ATOM 815 O O . THR A 1 112 ? -34.087 27.725 -5.538 1.00 60.93 130 THR A O 1
ATOM 819 N N . LEU A 1 113 ? -33.157 28.270 -3.566 1.00 62.28 131 LEU A N 1
ATOM 820 C CA . LEU A 1 113 ? -34.233 27.668 -2.739 1.00 67.85 131 LEU A CA 1
ATOM 821 C C . LEU A 1 113 ? -34.817 28.526 -1.574 1.00 72.63 131 LEU A C 1
ATOM 822 O O . LEU A 1 113 ? -34.539 28.236 -0.402 1.00 73.52 131 LEU A O 1
ATOM 827 N N . PRO A 1 114 ? -35.654 29.560 -1.893 1.00 77.18 132 PRO A N 1
ATOM 828 C CA . PRO A 1 114 ? -36.496 30.201 -0.842 1.00 81.80 132 PRO A CA 1
ATOM 829 C C . PRO A 1 114 ? -37.664 29.281 -0.464 1.00 86.13 132 PRO A C 1
ATOM 830 O O . PRO A 1 114 ? -37.935 28.295 -1.176 1.00 85.72 132 PRO A O 1
ATOM 834 N N . ALA A 1 120 ? -32.954 32.826 0.658 1.00 71.93 138 ALA A N 1
ATOM 835 C CA . ALA A 1 120 ? -32.431 32.125 -0.511 1.00 68.93 138 ALA A CA 1
ATOM 836 C C . ALA A 1 120 ? -30.992 31.666 -0.266 1.00 64.65 138 ALA A C 1
ATOM 837 O O . ALA A 1 120 ? -30.102 32.500 -0.060 1.00 63.39 138 ALA A O 1
ATOM 839 N N . GLN A 1 121 ? -30.781 30.347 -0.257 1.00 62.56 139 GLN A N 1
ATOM 840 C CA . GLN A 1 121 ? -29.436 29.762 -0.325 1.00 58.55 139 GLN A CA 1
ATOM 841 C C . GLN A 1 121 ? -29.263 29.265 -1.757 1.00 54.64 139 GLN A C 1
ATOM 842 O O . GLN A 1 121 ? -30.067 28.475 -2.215 1.00 55.07 139 GLN A O 1
ATOM 848 N N . GLN A 1 122 ? -28.230 29.733 -2.456 1.00 50.31 140 GLN A N 1
ATOM 849 C CA . GLN A 1 122 ? -27.910 29.217 -3.787 1.00 47.32 140 GLN A CA 1
ATOM 850 C C . GLN A 1 122 ? -27.010 27.995 -3.679 1.00 42.67 140 GLN A C 1
ATOM 851 O O . GLN A 1 122 ? -26.119 27.955 -2.848 1.00 41.47 140 GLN A O 1
ATOM 857 N N . ARG A 1 123 ? -27.257 27.004 -4.524 1.00 39.57 141 ARG A N 1
ATOM 858 C CA . ARG A 1 123 ? -26.475 25.756 -4.552 1.00 36.59 141 ARG A CA 1
ATOM 859 C C . ARG A 1 123 ? -25.895 25.507 -5.960 1.00 32.29 141 ARG A C 1
ATOM 860 O O . ARG A 1 123 ? -26.478 25.895 -6.958 1.00 32.72 141 ARG A O 1
ATOM 868 N N . HIS A 1 124 ? -24.744 24.865 -6.047 1.00 28.06 142 HIS A N 1
ATOM 869 C CA . HIS A 1 124 ? -24.163 24.539 -7.345 1.00 25.76 142 HIS A CA 1
ATOM 870 C C . HIS A 1 124 ? -24.011 23.020 -7.484 1.00 24.08 142 HIS A C 1
ATOM 871 O O . HIS A 1 124 ? -23.622 22.340 -6.549 1.00 24.61 142 HIS A O 1
ATOM 878 N N . ASN A 1 125 ? -24.373 22.470 -8.633 1.00 22.36 143 ASN A N 1
ATOM 879 C CA . ASN A 1 125 ? -24.447 21.029 -8.778 1.00 20.34 143 ASN A CA 1
ATOM 880 C C . ASN A 1 125 ? -23.845 20.499 -10.036 1.00 18.41 143 ASN A C 1
ATOM 881 O O . ASN A 1 125 ? -23.702 21.190 -11.021 1.00 18.03 143 ASN A O 1
ATOM 886 N N . LEU A 1 126 ? -23.568 19.216 -10.011 1.00 17.42 144 LEU A N 1
ATOM 887 C CA . LEU A 1 126 ? -23.080 18.518 -11.165 1.00 16.91 144 LEU A CA 1
ATOM 888 C C . LEU A 1 126 ? -23.684 17.144 -11.104 1.00 16.02 144 LEU A C 1
ATOM 889 O O . LEU A 1 126 ? -23.720 16.535 -10.050 1.00 15.86 144 LEU A O 1
ATOM 894 N N . SER A 1 127 ? -24.213 16.673 -12.210 1.00 15.74 145 SER A N 1
ATOM 895 C CA . SER A 1 127 ? -24.831 15.344 -12.232 1.00 16.16 145 SER A CA 1
ATOM 896 C C . SER A 1 127 ? -24.300 14.552 -13.395 1.00 16.05 145 SER A C 1
ATOM 897 O O . SER A 1 127 ? -23.925 15.131 -14.412 1.00 16.36 145 SER A O 1
ATOM 900 N N . SER A 1 128 ? -24.291 13.229 -13.242 1.00 16.12 146 SER A N 1
ATOM 901 C CA . SER A 1 128 ? -23.990 12.314 -14.311 1.00 16.07 146 SER A CA 1
ATOM 902 C C . SER A 1 128 ? -25.129 11.359 -14.407 1.00 16.55 146 SER A C 1
ATOM 903 O O . SER A 1 128 ? -25.533 10.802 -13.412 1.00 17.69 146 SER A O 1
ATOM 906 N N . ILE A 1 129 ? -25.654 11.189 -15.606 1.00 17.13 147 ILE A N 1
ATOM 907 C CA . ILE A 1 129 ? -26.782 10.328 -15.904 1.00 17.92 147 ILE A CA 1
ATOM 908 C C . ILE A 1 129 ? -26.299 9.330 -16.926 1.00 18.64 147 ILE A C 1
ATOM 909 O O . ILE A 1 129 ? -25.587 9.684 -17.845 1.00 18.56 147 ILE A O 1
ATOM 914 N N . ALA A 1 130 ? -26.693 8.080 -16.781 1.00 20.33 148 ALA A N 1
ATOM 915 C CA . ALA A 1 130 ? -26.312 7.039 -17.721 1.00 21.16 148 ALA A CA 1
ATOM 916 C C . ALA A 1 130 ? -27.434 6.001 -17.668 1.00 23.16 148 ALA A C 1
ATOM 917 O O . ALA A 1 130 ? -27.961 5.742 -16.609 1.00 24.05 148 ALA A O 1
ATOM 919 N N . VAL A 1 131 ? -27.839 5.443 -18.799 1.00 25.18 149 VAL A N 1
ATOM 920 C CA . VAL A 1 131 ? -28.768 4.293 -18.792 1.00 27.76 149 VAL A CA 1
ATOM 921 C C . VAL A 1 131 ? -28.070 2.938 -18.911 1.00 30.19 149 VAL A C 1
ATOM 922 O O . VAL A 1 131 ? -27.111 2.767 -19.662 1.00 29.92 149 VAL A O 1
ATOM 926 N N . SER A 1 132 ? -28.557 1.972 -18.150 1.00 38.19 150 SER A N 1
ATOM 927 C CA . SER A 1 132 ? -28.186 0.552 -18.343 1.00 41.03 150 SER A CA 1
ATOM 928 C C . SER A 1 132 ? -29.250 -0.346 -17.711 1.00 41.99 150 SER A C 1
ATOM 929 O O . SER A 1 132 ? -29.733 -0.051 -16.606 1.00 40.97 150 SER A O 1
ATOM 932 N N . ARG A 1 133 ? -29.596 -1.432 -18.404 1.00 44.61 151 ARG A N 1
ATOM 933 C CA . ARG A 1 133 ? -30.483 -2.464 -17.847 1.00 46.23 151 ARG A CA 1
ATOM 934 C C . ARG A 1 133 ? -31.828 -1.875 -17.496 1.00 46.27 151 ARG A C 1
ATOM 935 O O . ARG A 1 133 ? -32.339 -2.117 -16.404 1.00 46.33 151 ARG A O 1
ATOM 943 N N . GLY A 1 134 ? -32.371 -1.070 -18.411 1.00 46.76 152 GLY A N 1
ATOM 944 C CA . GLY A 1 134 ? -33.726 -0.538 -18.273 1.00 47.21 152 GLY A CA 1
ATOM 945 C C . GLY A 1 134 ? -33.928 0.410 -17.110 1.00 45.26 152 GLY A C 1
ATOM 946 O O . GLY A 1 134 ? -35.035 0.561 -16.603 1.00 46.43 152 GLY A O 1
ATOM 947 N N . LYS A 1 135 ? -32.850 1.056 -16.705 1.00 42.39 153 LYS A N 1
ATOM 948 C CA . LYS A 1 135 ? -32.878 1.962 -15.593 1.00 40.69 153 LYS A CA 1
ATOM 949 C C . LYS A 1 135 ? -32.008 3.177 -15.911 1.00 37.83 153 LYS A C 1
ATOM 950 O O . LYS A 1 135 ? -31.049 3.072 -16.643 1.00 37.30 153 LYS A O 1
ATOM 956 N N . VAL A 1 136 ? -32.386 4.331 -15.381 1.00 35.89 154 VAL A N 1
ATOM 957 C CA . VAL A 1 136 ? -31.632 5.565 -15.527 1.00 33.54 154 VAL A CA 1
ATOM 958 C C . VAL A 1 136 ? -30.986 5.822 -14.208 1.00 30.29 154 VAL A C 1
ATOM 959 O O . VAL A 1 136 ? -31.630 5.693 -13.203 1.00 30.41 154 VAL A O 1
ATOM 963 N N . TYR A 1 137 ? -29.723 6.198 -14.205 1.00 27.88 155 TYR A N 1
ATOM 964 C CA . TYR A 1 137 ? -28.974 6.401 -12.972 1.00 25.48 155 TYR A CA 1
ATOM 965 C C . TYR A 1 137 ? -28.452 7.814 -12.930 1.00 23.85 155 TYR A C 1
ATOM 966 O O . TYR A 1 137 ? -27.716 8.209 -13.825 1.00 23.76 155 TYR A O 1
ATOM 975 N N . THR A 1 138 ? -28.814 8.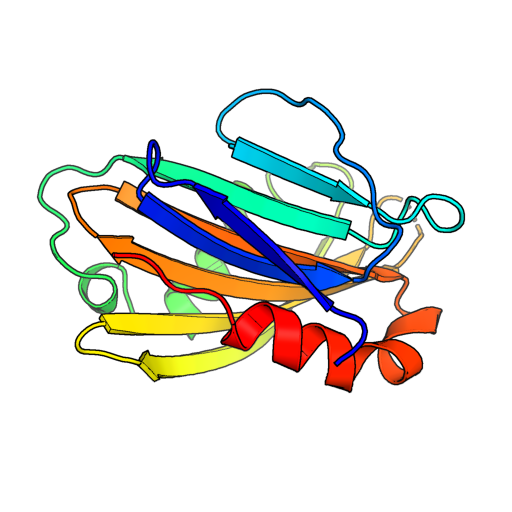578 -11.902 1.00 22.36 156 THR A N 1
ATOM 976 C CA . THR A 1 138 ? -28.327 9.950 -11.766 1.00 20.74 156 THR A CA 1
ATOM 977 C C . THR A 1 138 ? -27.527 10.139 -10.518 1.00 18.22 156 THR A C 1
ATOM 978 O O . THR A 1 138 ? -28.075 10.109 -9.428 1.00 17.68 156 THR A O 1
ATOM 982 N N . LEU A 1 139 ? -26.231 10.341 -10.664 1.00 16.39 157 LEU A N 1
ATOM 983 C CA . LEU A 1 139 ? -25.431 10.743 -9.514 1.00 15.62 157 LEU A CA 1
ATOM 984 C C . LEU A 1 139 ? -25.387 12.231 -9.550 1.00 15.51 157 LEU A C 1
ATOM 985 O O . LEU A 1 139 ? -25.338 12.799 -10.606 1.00 16.64 157 LEU A O 1
ATOM 990 N N . SER A 1 140 ? -25.419 12.853 -8.387 1.00 15.37 158 SER A N 1
ATOM 991 C CA . SER A 1 140 ? -25.507 14.292 -8.271 1.00 15.79 158 SER A C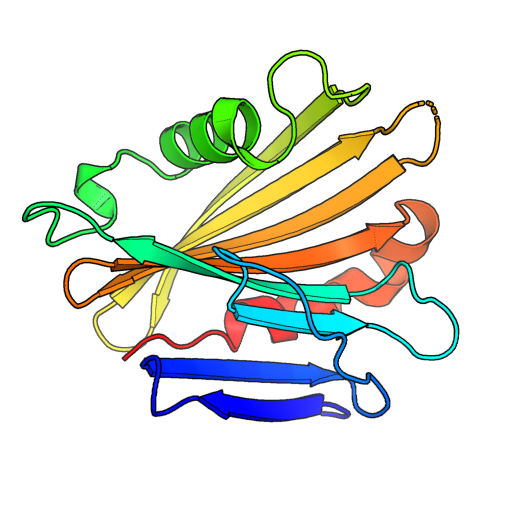A 1
ATOM 992 C C . SER A 1 140 ? -24.718 14.642 -7.055 1.00 15.74 158 SER A C 1
ATOM 993 O O . SER A 1 140 ? -24.906 14.017 -6.023 1.00 15.61 158 SER A O 1
ATOM 996 N N . VAL A 1 141 ? -23.863 15.653 -7.188 1.00 16.18 159 VAL A N 1
ATOM 997 C CA . VAL A 1 141 ? -23.105 16.223 -6.090 1.00 16.24 159 VAL A CA 1
ATOM 998 C C . VAL A 1 141 ? -23.491 17.689 -6.008 1.00 17.11 159 VAL A C 1
ATOM 999 O O . VAL A 1 141 ? -23.837 18.300 -6.997 1.00 17.15 159 VAL A O 1
ATOM 1003 N N . SER A 1 142 ? -23.407 18.262 -4.820 1.00 17.82 160 SER A N 1
ATOM 1004 C CA . SER A 1 142 ? -23.987 19.563 -4.592 1.00 18.76 160 SER A CA 1
ATOM 1005 C C . SER A 1 142 ? -23.318 20.281 -3.444 1.00 17.76 160 SER A C 1
ATOM 1006 O O . SER A 1 142 ? -23.007 19.673 -2.445 1.00 17.08 160 SER A O 1
ATOM 1009 N N . ALA A 1 143 ? -23.123 21.583 -3.599 1.00 17.81 161 ALA A N 1
ATOM 1010 C CA . ALA A 1 143 ? -22.444 22.412 -2.602 1.00 17.93 161 ALA A CA 1
ATOM 1011 C C . ALA A 1 143 ? -23.108 23.783 -2.571 1.00 18.91 161 ALA A C 1
ATOM 1012 O O . ALA A 1 143 ? -23.759 24.187 -3.526 1.00 19.34 161 ALA A O 1
ATOM 1014 N N . PRO A 1 144 ? -22.985 24.495 -1.457 1.00 20.00 162 PRO A N 1
ATOM 1015 C CA . PRO A 1 144 ? -23.403 25.904 -1.496 1.00 21.61 162 PRO A CA 1
ATOM 1016 C C . PRO A 1 144 ? -22.571 26.669 -2.535 1.00 22.09 162 PRO A C 1
ATOM 1017 O O . PRO A 1 144 ? -21.380 26.382 -2.663 1.00 21.62 162 PRO A O 1
ATOM 1021 N N . GLU A 1 145 ? -23.179 27.602 -3.279 1.00 23.47 163 GLU A N 1
ATOM 1022 C CA . GLU A 1 145 ? -22.439 28.445 -4.225 1.00 24.08 163 GLU A CA 1
ATOM 1023 C C . GLU A 1 145 ? -21.137 28.947 -3.634 1.00 23.25 163 GLU A C 1
ATOM 1024 O O . GLU A 1 145 ? -20.125 29.001 -4.293 1.00 22.74 163 GLU A O 1
ATOM 1030 N N . GLU A 1 146 ? -21.174 29.377 -2.393 1.00 23.34 164 GLU A N 1
ATOM 1031 C CA . GLU A 1 146 ? -19.977 29.930 -1.817 1.00 23.95 164 GLU A CA 1
ATOM 1032 C C . GLU A 1 146 ? -18.795 28.967 -1.926 1.00 22.43 164 GLU A C 1
ATOM 1033 O O . GLU A 1 146 ? -17.682 29.364 -2.257 1.00 22.33 164 GLU A O 1
ATOM 1039 N N . ARG A 1 147 ? -19.064 27.698 -1.656 1.00 21.68 165 ARG A N 1
ATOM 1040 C CA . ARG A 1 147 ? -18.038 26.685 -1.588 1.00 21.25 165 ARG A CA 1
ATOM 1041 C C . ARG A 1 147 ? -17.690 26.092 -2.941 1.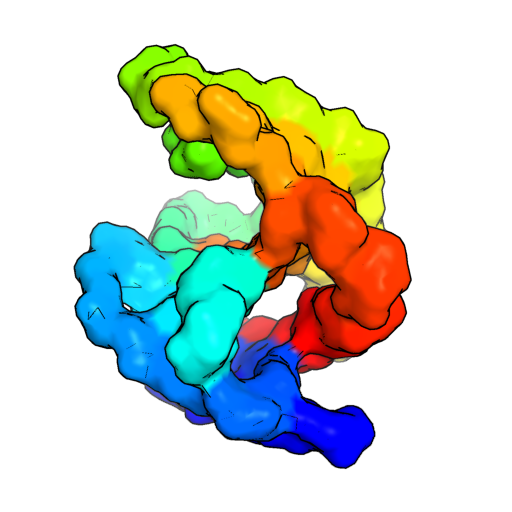00 21.00 165 ARG A C 1
ATOM 1042 O O . ARG A 1 147 ? -16.769 25.278 -3.013 1.00 20.65 165 ARG A O 1
ATOM 1050 N N . TRP A 1 148 ? -18.390 26.468 -4.009 1.00 21.14 166 TRP A N 1
ATOM 1051 C CA . TRP A 1 148 ? -18.172 25.768 -5.252 1.00 21.74 166 TRP A CA 1
ATOM 1052 C C . TRP A 1 148 ? -16.709 25.789 -5.666 1.00 23.46 166 TRP A C 1
ATOM 1053 O O . TRP A 1 148 ? -16.086 24.720 -5.835 1.00 23.67 166 TRP A O 1
ATOM 1064 N N . PRO A 1 149 ? -16.140 26.995 -5.826 1.00 25.14 167 PRO A N 1
ATOM 1065 C CA . PRO A 1 149 ? -14.766 27.015 -6.319 1.00 26.69 167 PRO A CA 1
ATOM 1066 C C . PRO A 1 149 ? -13.805 26.130 -5.529 1.00 27.22 167 PRO A C 1
ATOM 1067 O O . PRO A 1 149 ? -12.961 25.480 -6.140 1.00 28.20 167 PRO A O 1
ATOM 1071 N N . LYS A 1 150 ? -13.953 26.079 -4.202 1.00 27.36 168 LYS A N 1
ATOM 1072 C CA . LYS A 1 150 ? -13.070 25.251 -3.363 1.00 28.47 168 LYS A CA 1
ATOM 1073 C C . LYS A 1 150 ? -13.279 23.747 -3.627 1.00 27.30 168 LYS A C 1
ATOM 1074 O O . LYS A 1 150 ? -12.340 22.960 -3.523 1.00 29.48 168 LYS A O 1
ATOM 1080 N N . VAL A 1 151 ? -14.499 23.346 -3.967 1.00 24.93 169 VAL A N 1
ATOM 1081 C CA . VAL A 1 151 ? -14.819 21.925 -4.116 1.00 23.03 169 VAL A CA 1
ATOM 1082 C C . VAL A 1 151 ? -14.885 21.462 -5.587 1.00 22.65 169 VAL A C 1
ATOM 1083 O O . VAL A 1 151 ? -14.900 20.260 -5.842 1.00 21.62 169 VAL A O 1
ATOM 1087 N N . GLU A 1 152 ? -14.882 22.409 -6.534 1.00 22.64 170 GLU A N 1
ATOM 1088 C CA . GLU A 1 152 ? -15.095 22.118 -7.954 1.00 23.23 170 GLU A CA 1
ATOM 1089 C C . GLU A 1 152 ? -14.271 20.950 -8.460 1.00 24.83 170 GLU A C 1
ATOM 1090 O O . GLU A 1 152 ? -14.788 20.044 -9.064 1.00 24.36 170 GLU A O 1
ATOM 1096 N N . ASP A 1 153 ? -12.977 20.954 -8.209 1.00 27.74 171 ASP A N 1
ATOM 1097 C CA . ASP A 1 153 ? -12.109 19.949 -8.807 1.00 30.04 171 ASP A CA 1
ATOM 1098 C C . ASP A 1 153 ? -12.272 18.579 -8.097 1.00 28.80 171 ASP A C 1
ATOM 1099 O O . ASP A 1 153 ? -12.231 17.544 -8.732 1.00 29.62 171 ASP A O 1
ATOM 1104 N N . GLN A 1 154 ? -12.506 18.566 -6.797 1.00 27.63 172 GLN A N 1
ATOM 1105 C CA . GLN A 1 154 ? -12.859 17.321 -6.107 1.00 27.14 172 GLN A CA 1
ATOM 1106 C C . GLN A 1 154 ? -14.183 16.750 -6.579 1.00 25.30 172 GLN A C 1
ATOM 1107 O O . GLN A 1 154 ? -14.328 15.561 -6.779 1.00 24.98 172 GLN A O 1
ATOM 1113 N N . PHE A 1 155 ? -15.165 17.624 -6.720 1.00 24.17 173 PHE A N 1
ATOM 1114 C CA . PHE A 1 155 ? -16.483 17.236 -7.173 1.00 23.07 173 PHE A CA 1
ATOM 1115 C C . PHE A 1 155 ? -16.499 16.744 -8.634 1.00 23.49 173 PHE A C 1
ATOM 1116 O O . PHE A 1 155 ? -17.343 15.937 -8.997 1.00 22.81 173 PHE A O 1
ATOM 1124 N N . LYS A 1 156 ? -15.597 17.240 -9.468 1.00 24.86 174 LYS A N 1
ATOM 1125 C CA . LYS A 1 156 ? -15.452 16.710 -10.816 1.00 26.32 174 LYS A CA 1
ATOM 1126 C C . LYS A 1 156 ? -14.807 15.321 -10.774 1.00 27.01 174 LYS A C 1
ATOM 1127 O O . LYS A 1 156 ? -15.144 14.466 -11.582 1.00 27.25 174 LYS A O 1
ATOM 1133 N N . THR A 1 157 ? -13.897 15.079 -9.833 1.00 27.53 175 THR A N 1
ATOM 1134 C CA . THR A 1 157 ? -13.396 13.725 -9.657 1.00 28.22 175 THR A CA 1
ATOM 1135 C C . THR A 1 157 ? -14.509 12.808 -9.186 1.00 26.54 175 THR A C 1
ATOM 1136 O O . THR A 1 157 ? -14.612 11.708 -9.682 1.00 28.45 175 THR A O 1
ATOM 1140 N N . ILE A 1 158 ? -15.339 13.247 -8.242 1.00 24.41 176 ILE A N 1
ATOM 1141 C CA . ILE A 1 158 ? -16.488 12.440 -7.802 1.00 22.40 176 ILE A CA 1
ATOM 1142 C C . ILE A 1 158 ? -17.354 12.125 -8.992 1.00 22.29 176 ILE A C 1
ATOM 1143 O O . ILE A 1 158 ? -17.645 10.976 -9.209 1.00 22.87 176 ILE A O 1
ATOM 1148 N N . VAL A 1 159 ? -17.751 13.126 -9.763 1.00 22.50 177 VAL A N 1
ATOM 1149 C CA . VAL A 1 159 ? -18.717 12.904 -10.833 1.00 23.42 177 VAL A CA 1
ATOM 1150 C C . VAL A 1 159 ? -18.143 12.047 -11.953 1.00 25.62 177 VAL A C 1
ATOM 1151 O O . VAL A 1 159 ? -18.850 11.245 -12.561 1.00 26.42 177 VAL A O 1
ATOM 1155 N N . SER A 1 160 ? -16.865 12.174 -12.225 1.00 27.65 178 SER A N 1
ATOM 1156 C CA . SER A 1 160 ? -16.300 11.346 -13.273 1.00 30.32 178 SER A CA 1
ATOM 1157 C C . SER A 1 160 ? -15.908 9.939 -12.774 1.00 31.06 178 SER A C 1
ATOM 1158 O O . SER A 1 160 ? -15.578 9.079 -13.589 1.00 33.46 178 SER A O 1
ATOM 1161 N N . SER A 1 161 ? -15.979 9.689 -11.464 1.00 30.09 179 SER A N 1
ATOM 1162 C CA . SER A 1 161 ? -15.719 8.351 -10.906 1.00 30.26 179 SER A CA 1
ATOM 1163 C C . SER A 1 161 ? -16.941 7.468 -10.977 1.00 29.54 179 SER A C 1
ATOM 1164 O O . SER A 1 161 ? -16.869 6.290 -10.650 1.00 29.98 179 SER A O 1
ATOM 1167 N N . PHE A 1 162 ? -18.064 8.057 -11.374 1.00 28.69 180 PHE A N 1
ATOM 1168 C CA . PHE A 1 162 ? -19.317 7.361 -11.488 1.00 28.25 180 PHE A CA 1
ATOM 1169 C C . PHE A 1 162 ? -19.236 6.330 -12.613 1.00 30.66 180 PHE A C 1
ATOM 1170 O O . PHE A 1 162 ? -18.965 6.677 -13.765 1.00 31.77 180 PHE A O 1
ATOM 1178 N N . THR A 1 163 ? -19.461 5.062 -12.263 1.00 32.04 181 THR A N 1
ATOM 1179 C CA . THR A 1 163 ? -19.489 3.962 -13.225 1.00 33.90 181 THR A CA 1
ATOM 1180 C C . THR A 1 163 ? -20.765 3.167 -13.040 1.00 33.70 181 THR A C 1
ATOM 1181 O O . THR A 1 163 ? -21.091 2.763 -11.952 1.00 33.00 181 THR A O 1
ATOM 1185 N N . VAL A 1 164 ? -21.487 2.959 -14.120 1.00 35.09 182 VAL A N 1
ATOM 1186 C CA . VAL A 1 164 ? -22.658 2.114 -14.118 1.00 35.55 182 VAL A CA 1
ATOM 1187 C C . VAL A 1 164 ? -22.277 0.916 -14.958 1.00 38.67 182 VAL A C 1
ATOM 1188 O O . VAL A 1 164 ? -21.663 1.050 -16.038 1.00 39.90 182 VAL A O 1
ATOM 1192 N N . TYR A 1 165 ? -22.639 -0.265 -14.471 1.00 40.67 183 TYR A N 1
ATOM 1193 C CA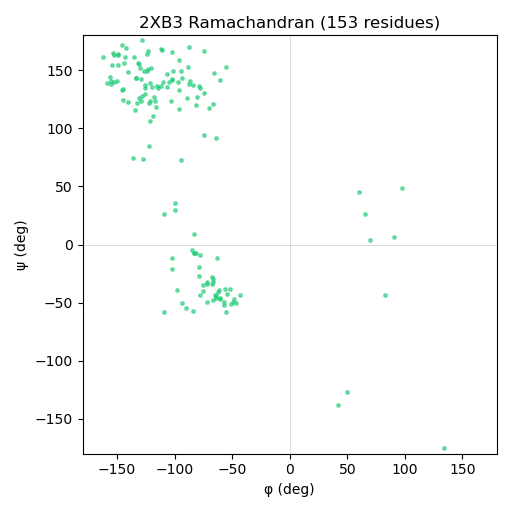 . TYR A 1 165 ? -22.271 -1.508 -15.158 1.00 43.54 183 TYR A CA 1
ATOM 1194 C C . TYR A 1 165 ? -23.253 -1.883 -16.270 1.00 44.44 183 TYR A C 1
ATOM 1195 O O . TYR A 1 165 ? -24.462 -1.662 -16.133 1.00 43.85 183 TYR A O 1
#

B-factor: mean 36.93, std 18.86, range [6.07, 107.94]

Organism: Thermosynechococcus vestitus (strain NIES-2133 / IAM M-273 / BP-1) (NCBI:txid197221)

GO terms:
  GO:0031676 plasma membrane-derived thylakoid membrane (C, EXP)

Secondary structure (DSSP, 8-state):
--EEEEEETTTTEEEEEETTEEEE---TTEEEEEEESS-TTSEEEEEEEE-SS---SGGG--HHHHHHHIIIIIIS-TTSS-EEEEEEEEEEEETTEEEEEEEEEEE----EEEEEEEEEEETTEEEEEEEEEEGGGHHHHHHHHHHHHHT-EE-

Radius of gyration: 14.73 Å; Cα contacts (8 Å, |Δi|>4): 325; chains: 1; bounding box: 37×37×37 Å